Protein AF-A0A6S7A541-F1 (afdb_monomer)

pLDDT: mean 91.24, std 14.79, range [43.16, 98.75]

Mean predicted aligned error: 5.97 Å

Secondary structure (DSSP, 8-state):
-PPPPPPPPPPTT----HHHHHTTTTPPPSS--TTT---SSTT-EEEE---GGGT-BTTBPPPTTSEEEE-HHHHHHHHT--S-HHHHHHHHHHHHHHHHHHHHHTT---HHHHHHHHH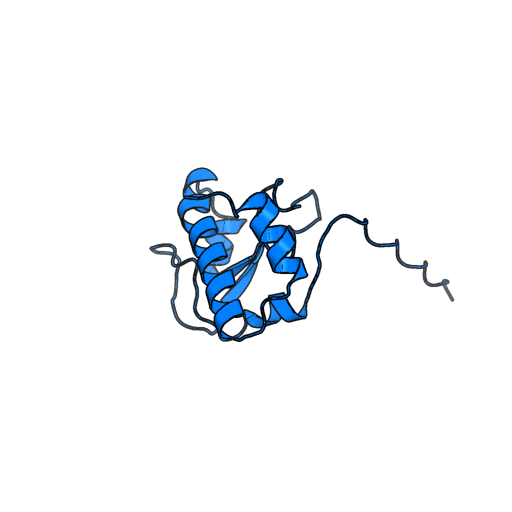HH-S--

Radius of gyration: 15.51 Å; Cα contacts (8 Å, |Δi|>4): 186; chains: 1; bounding box: 34×32×54 Å

Structure (mmCIF, N/CA/C/O backbone):
data_AF-A0A6S7A541-F1
#
_entry.id   AF-A0A6S7A541-F1
#
loop_
_atom_site.group_PDB
_atom_site.id
_atom_site.type_symbol
_atom_site.label_atom_id
_atom_site.label_alt_id
_atom_site.label_comp_id
_atom_site.label_asym_id
_atom_site.label_entity_id
_atom_site.label_seq_id
_atom_site.pdbx_PDB_ins_code
_atom_site.Cartn_x
_atom_site.Cartn_y
_atom_site.Cartn_z
_atom_site.occupancy
_atom_site.B_iso_or_equiv
_atom_site.auth_seq_id
_atom_site.auth_comp_id
_atom_site.auth_asym_id
_atom_site.auth_atom_id
_atom_site.pdbx_PDB_model_num
ATOM 1 N N . MET A 1 1 ? 13.546 0.084 40.409 1.00 46.03 1 MET A N 1
ATOM 2 C CA . MET A 1 1 ? 12.548 0.033 39.314 1.00 46.03 1 MET A CA 1
ATOM 3 C C . MET A 1 1 ? 12.782 1.226 38.393 1.00 46.03 1 MET A C 1
ATOM 5 O O . MET A 1 1 ? 12.751 2.350 38.874 1.00 46.03 1 MET A O 1
ATOM 9 N N . LYS A 1 2 ? 13.121 1.020 37.111 1.00 43.16 2 LYS A N 1
ATOM 10 C CA . LYS A 1 2 ? 13.367 2.139 36.182 1.00 43.16 2 LYS A CA 1
ATOM 11 C C . LYS A 1 2 ? 12.025 2.744 35.764 1.00 43.16 2 LYS A C 1
ATOM 13 O O . LYS A 1 2 ? 11.184 2.035 35.217 1.00 43.16 2 LYS A O 1
ATOM 18 N N . ALA A 1 3 ? 11.827 4.033 36.035 1.00 55.38 3 ALA A N 1
ATOM 19 C CA . ALA A 1 3 ? 10.635 4.766 35.626 1.00 55.38 3 ALA A CA 1
ATOM 20 C C . ALA A 1 3 ? 10.434 4.646 34.104 1.00 55.38 3 ALA A C 1
ATOM 22 O O . ALA A 1 3 ? 11.350 4.925 33.323 1.00 55.38 3 ALA A O 1
ATOM 23 N N . ARG A 1 4 ? 9.240 4.216 33.674 1.00 56.09 4 ARG A N 1
ATOM 24 C CA . ARG A 1 4 ? 8.859 4.210 32.256 1.00 56.09 4 ARG A CA 1
ATOM 25 C C . ARG A 1 4 ? 8.926 5.649 31.739 1.00 56.09 4 ARG A C 1
ATOM 27 O O . ARG A 1 4 ? 8.178 6.509 32.197 1.00 56.09 4 ARG A O 1
ATOM 34 N N . LYS A 1 5 ? 9.825 5.920 30.784 1.00 56.12 5 LYS A N 1
ATOM 35 C CA . LYS A 1 5 ? 9.851 7.197 30.058 1.00 56.12 5 LYS A CA 1
ATOM 36 C C . LYS A 1 5 ? 8.491 7.394 29.384 1.00 56.12 5 LYS A C 1
ATOM 38 O O . LYS A 1 5 ? 8.054 6.538 28.619 1.00 56.12 5 LYS A O 1
ATOM 43 N N . LYS A 1 6 ? 7.840 8.523 29.671 1.00 55.19 6 LYS A N 1
ATOM 44 C CA . LYS A 1 6 ? 6.611 8.969 29.003 1.00 55.19 6 LYS A CA 1
ATOM 45 C C . LYS A 1 6 ? 6.878 8.977 27.491 1.00 55.19 6 LYS A C 1
ATOM 47 O O . LYS A 1 6 ? 7.833 9.619 27.052 1.00 55.19 6 LYS A O 1
ATOM 52 N N . GLY A 1 7 ? 6.107 8.202 26.724 1.00 53.62 7 GLY A N 1
ATOM 53 C CA . GLY A 1 7 ? 6.281 8.084 25.273 1.00 53.62 7 GLY A CA 1
ATOM 54 C C . GLY A 1 7 ? 6.295 9.465 24.616 1.00 53.62 7 GLY A C 1
ATOM 55 O O . GLY A 1 7 ? 5.523 10.344 25.006 1.00 53.62 7 GLY A O 1
ATOM 56 N N . LYS A 1 8 ? 7.205 9.684 23.659 1.00 51.56 8 LYS A N 1
ATOM 57 C CA . LYS A 1 8 ? 7.233 10.926 22.872 1.00 51.56 8 LYS A CA 1
ATOM 58 C C . LYS A 1 8 ? 5.850 11.121 22.245 1.00 51.56 8 LYS A C 1
ATOM 60 O O . LYS A 1 8 ? 5.316 10.177 21.667 1.00 51.56 8 LYS A O 1
ATOM 65 N N . LYS A 1 9 ? 5.276 12.326 22.353 1.00 47.38 9 LYS A N 1
ATOM 66 C CA . LYS A 1 9 ? 4.053 12.668 21.610 1.00 47.38 9 LYS A CA 1
ATOM 67 C C . LYS A 1 9 ? 4.324 12.395 20.122 1.00 47.38 9 LYS A C 1
ATOM 69 O O . LYS A 1 9 ? 5.370 12.847 19.644 1.00 47.38 9 LYS A O 1
ATOM 74 N N . PRO A 1 10 ? 3.463 11.646 19.411 1.00 48.81 10 PRO A N 1
ATOM 75 C CA . PRO A 1 10 ? 3.668 11.409 17.991 1.00 48.81 10 PRO A CA 1
ATOM 76 C C . PRO A 1 10 ? 3.726 12.762 17.264 1.00 48.81 10 PRO A C 1
ATOM 78 O O . PRO A 1 10 ? 3.026 13.700 17.668 1.00 48.81 10 PRO A O 1
ATOM 81 N N . PRO A 1 11 ? 4.590 12.914 16.245 1.00 49.56 11 PRO A N 1
ATOM 82 C CA . PRO A 1 11 ? 4.615 14.133 15.454 1.00 49.56 11 PRO A CA 1
ATOM 83 C C . PRO A 1 11 ? 3.221 14.370 14.868 1.00 49.56 11 PRO A C 1
ATOM 85 O O . PRO A 1 11 ? 2.571 13.440 14.395 1.00 49.56 11 PRO A O 1
ATOM 88 N N . LYS A 1 12 ? 2.768 15.625 14.912 1.00 54.12 12 LYS A N 1
ATOM 89 C CA . LYS A 1 12 ? 1.423 16.087 14.520 1.00 54.12 12 LYS A CA 1
ATOM 90 C C . LYS A 1 12 ? 1.050 15.853 13.041 1.00 54.12 12 LYS A C 1
ATOM 92 O O . LYS A 1 12 ? 0.044 16.381 12.594 1.00 54.12 12 LYS A O 1
ATOM 97 N N . THR A 1 13 ? 1.844 15.119 12.266 1.00 69.12 13 THR A N 1
ATOM 98 C CA . THR A 1 13 ? 1.835 15.203 10.800 1.00 69.12 13 THR A CA 1
ATOM 99 C C . THR A 1 13 ? 1.684 13.869 10.079 1.00 69.12 13 THR A C 1
ATOM 101 O O . THR A 1 13 ? 1.762 13.862 8.858 1.00 69.12 13 THR A O 1
ATOM 104 N N . VAL A 1 14 ? 1.458 12.742 10.772 1.00 85.06 14 VAL A N 1
ATOM 105 C CA . VAL A 1 14 ? 1.312 11.435 10.105 1.00 85.06 14 VAL A CA 1
ATOM 106 C C . VAL A 1 14 ? 0.067 10.679 10.573 1.00 85.06 14 VAL A C 1
ATOM 108 O O . VAL A 1 14 ? 0.061 10.120 11.663 1.00 85.06 14 VAL A O 1
ATOM 111 N N . TYR A 1 15 ? -0.971 10.654 9.727 1.00 94.00 15 TYR A N 1
ATOM 112 C CA . TYR A 1 15 ? -2.178 9.828 9.886 1.00 94.00 15 TYR A CA 1
ATOM 113 C C . TYR A 1 15 ? -1.848 8.349 10.129 1.00 94.00 15 TYR A C 1
ATOM 115 O O . TYR A 1 15 ? -1.136 7.733 9.324 1.00 94.00 15 TYR A O 1
ATOM 123 N N . ARG A 1 16 ? -2.391 7.796 11.222 1.00 95.25 16 ARG A N 1
ATOM 124 C CA . ARG A 1 16 ? -2.255 6.390 11.616 1.00 95.25 16 ARG A CA 1
ATOM 125 C C . ARG A 1 16 ? -3.598 5.776 11.959 1.00 95.25 16 ARG A C 1
ATOM 127 O O . ARG A 1 16 ? -4.361 6.362 12.720 1.00 95.25 16 ARG A O 1
ATOM 134 N N . ASN A 1 17 ? -3.851 4.588 11.432 1.00 97.38 17 ASN A N 1
ATOM 135 C CA . ASN A 1 17 ? -5.068 3.830 11.638 1.00 97.38 17 ASN A CA 1
ATOM 136 C C . ASN A 1 17 ? -4.779 2.339 11.428 1.00 97.38 17 ASN A C 1
ATOM 138 O O . ASN A 1 17 ? -4.801 1.851 10.303 1.00 97.38 17 ASN A O 1
ATOM 142 N N . GLN A 1 18 ? -4.523 1.617 12.521 1.00 97.69 18 GLN A N 1
ATOM 143 C CA . GLN A 1 18 ? -4.224 0.185 12.454 1.00 97.69 18 GLN A CA 1
ATOM 144 C C . GLN A 1 18 ? -5.401 -0.614 11.881 1.00 97.69 18 GLN A C 1
ATOM 146 O O . GLN A 1 18 ? -5.188 -1.449 11.013 1.00 97.69 18 GLN A O 1
ATOM 151 N N . ALA A 1 19 ? -6.637 -0.275 12.262 1.00 98.12 19 ALA A N 1
ATOM 152 C CA . ALA A 1 19 ? -7.828 -0.957 11.764 1.00 98.12 19 ALA A CA 1
ATOM 153 C C . ALA A 1 19 ? -7.981 -0.842 10.240 1.00 98.12 19 ALA A C 1
ATOM 155 O O . ALA A 1 19 ? -8.533 -1.744 9.628 1.00 98.12 19 ALA A O 1
ATOM 156 N N . LEU A 1 20 ? -7.484 0.240 9.626 1.00 98.19 20 LEU A N 1
ATOM 157 C CA . LEU A 1 20 ? -7.434 0.394 8.169 1.00 98.19 20 LEU A CA 1
ATOM 158 C C . LEU A 1 20 ? -6.399 -0.540 7.524 1.00 98.19 20 LEU A C 1
ATOM 160 O O . LEU A 1 20 ? -6.652 -1.073 6.448 1.00 98.19 20 LEU A O 1
ATOM 164 N N . LEU A 1 21 ? -5.247 -0.738 8.175 1.00 98.62 21 LEU A N 1
ATOM 165 C CA . LEU A 1 21 ? -4.197 -1.647 7.703 1.00 98.62 21 LEU A CA 1
ATOM 166 C C . LEU A 1 21 ? -4.638 -3.112 7.796 1.00 98.62 21 LEU A C 1
ATOM 168 O O . LEU A 1 21 ? -4.366 -3.890 6.884 1.00 98.62 21 LEU A O 1
ATOM 172 N N . ASP A 1 22 ? -5.340 -3.458 8.875 1.00 98.62 22 ASP A N 1
ATOM 173 C CA . ASP A 1 22 ? -5.815 -4.817 9.152 1.00 98.62 22 ASP A CA 1
ATOM 174 C C . ASP A 1 22 ? -6.848 -5.292 8.112 1.00 98.62 22 ASP A C 1
ATOM 176 O O . ASP A 1 22 ? -7.015 -6.490 7.913 1.00 98.62 22 ASP A O 1
ATOM 180 N N . LEU A 1 23 ? -7.495 -4.374 7.377 1.00 98.62 23 LEU A N 1
ATOM 181 C CA . LEU A 1 23 ? -8.425 -4.723 6.293 1.00 98.62 23 LEU A CA 1
ATOM 182 C C . LEU A 1 23 ? -7.772 -5.447 5.116 1.00 98.62 23 LEU A C 1
ATOM 184 O O . LEU A 1 23 ? -8.494 -5.966 4.276 1.00 98.62 23 LEU A O 1
ATOM 188 N N . ALA A 1 24 ? -6.443 -5.443 5.013 1.00 98.50 24 ALA A N 1
ATOM 189 C CA . ALA A 1 24 ? -5.756 -6.145 3.938 1.00 98.50 24 ALA A CA 1
ATOM 190 C C . ALA A 1 24 ? -5.763 -7.672 4.119 1.00 98.50 24 ALA A C 1
ATOM 192 O O . ALA A 1 24 ? -5.603 -8.400 3.139 1.00 98.50 24 ALA A O 1
ATOM 193 N N . GLU A 1 25 ? -5.912 -8.157 5.355 1.00 98.06 25 GLU A N 1
ATOM 194 C CA . GLU A 1 25 ? -5.898 -9.588 5.644 1.00 98.06 25 GLU A CA 1
ATOM 195 C C . GLU A 1 25 ? -7.120 -10.272 5.018 1.00 98.06 25 GLU A C 1
ATOM 197 O O . GLU A 1 25 ? -8.259 -9.857 5.223 1.00 98.06 25 GLU A O 1
ATOM 202 N N . GLY A 1 26 ? -6.876 -11.320 4.227 1.00 97.38 26 GLY A N 1
ATOM 203 C CA . GLY A 1 26 ? -7.930 -12.043 3.512 1.00 97.38 26 GLY A CA 1
ATOM 204 C C . GLY A 1 26 ? -8.446 -11.348 2.246 1.00 97.38 26 GLY A C 1
ATOM 205 O O . GLY A 1 26 ? -9.327 -11.894 1.585 1.00 97.38 26 GLY A O 1
ATOM 206 N N . GLU A 1 27 ? -7.896 -10.194 1.862 1.00 98.12 27 GLU A N 1
ATOM 207 C CA . GLU A 1 27 ? -8.279 -9.493 0.634 1.00 98.12 27 GLU A CA 1
ATOM 208 C C . GLU A 1 27 ? -7.436 -9.902 -0.577 1.00 98.12 27 GLU A C 1
ATOM 210 O O . GLU A 1 27 ? -6.323 -10.423 -0.477 1.00 98.12 27 GLU A O 1
ATOM 215 N N . GLU A 1 28 ? -7.957 -9.632 -1.771 1.00 97.69 28 GLU A N 1
ATOM 216 C CA . GLU A 1 28 ? -7.222 -9.857 -3.014 1.00 97.69 28 GLU A CA 1
ATOM 217 C C . GLU A 1 28 ? -6.047 -8.880 -3.168 1.00 97.69 28 GLU A C 1
ATOM 219 O O . GLU A 1 28 ? -6.127 -7.698 -2.827 1.00 97.69 28 GLU A O 1
ATOM 224 N N . CYS A 1 29 ? -4.965 -9.337 -3.803 1.00 98.31 29 CYS A N 1
ATOM 225 C CA . CYS A 1 29 ? -3.885 -8.450 -4.230 1.00 98.31 29 CYS A CA 1
ATOM 226 C C . CYS A 1 29 ? -4.368 -7.473 -5.322 1.00 98.31 29 CYS A C 1
ATOM 228 O O . CYS A 1 29 ? -4.741 -7.875 -6.431 1.00 98.31 29 CYS A O 1
ATOM 230 N N . LEU A 1 30 ? -4.286 -6.172 -5.039 1.00 98.50 30 LEU A N 1
ATOM 231 C CA . LEU A 1 30 ? -4.675 -5.091 -5.952 1.00 98.50 30 LEU A CA 1
ATOM 232 C C . LEU A 1 30 ? -3.482 -4.465 -6.691 1.00 98.50 30 LEU A C 1
ATOM 234 O O . LEU A 1 30 ? -3.683 -3.697 -7.627 1.00 98.50 30 LEU A O 1
ATOM 238 N N . LEU A 1 31 ? -2.245 -4.833 -6.332 1.00 98.38 31 LEU A N 1
ATOM 239 C CA . LEU A 1 31 ? -1.034 -4.435 -7.064 1.00 98.38 31 LEU A CA 1
ATOM 240 C C . LEU A 1 31 ? -0.853 -5.191 -8.390 1.00 98.38 31 LEU A C 1
ATOM 242 O O . LEU A 1 31 ? -0.390 -4.607 -9.366 1.00 98.38 31 LEU A O 1
ATOM 246 N N . ARG A 1 32 ? -1.188 -6.491 -8.420 1.00 97.50 32 ARG A N 1
ATOM 247 C CA . ARG A 1 32 ? -1.227 -7.351 -9.626 1.00 97.50 32 ARG A CA 1
ATOM 248 C C . ARG A 1 32 ? 0.010 -7.263 -10.535 1.00 97.50 32 ARG A C 1
ATOM 250 O O . ARG A 1 32 ? -0.096 -7.370 -11.753 1.00 97.50 32 ARG A O 1
ATOM 257 N N . VAL A 1 33 ? 1.194 -7.096 -9.942 1.00 98.31 33 VAL A N 1
ATOM 258 C CA . VAL A 1 33 ? 2.455 -6.966 -10.685 1.00 98.31 33 VAL A CA 1
ATOM 259 C C . VAL A 1 33 ? 2.746 -8.269 -11.448 1.00 98.31 33 VAL A C 1
ATOM 261 O O . VAL A 1 33 ? 2.889 -9.314 -10.803 1.00 98.31 33 VAL A O 1
ATOM 264 N N . PRO A 1 34 ? 2.880 -8.251 -12.787 1.00 97.50 34 PRO A N 1
ATOM 265 C CA . PRO A 1 34 ? 3.164 -9.446 -13.573 1.00 97.50 34 PRO A CA 1
ATOM 266 C C . PRO A 1 34 ? 4.434 -10.164 -13.109 1.00 97.50 34 PRO A C 1
ATOM 268 O O . PRO A 1 34 ? 5.441 -9.525 -12.799 1.00 97.50 34 PRO A O 1
ATOM 271 N N . ARG A 1 35 ? 4.395 -11.503 -13.098 1.00 95.56 35 ARG A N 1
ATOM 272 C CA . ARG A 1 35 ? 5.460 -12.418 -12.625 1.00 95.56 35 ARG A CA 1
ATOM 273 C C . ARG A 1 35 ? 5.752 -12.397 -11.120 1.00 95.56 35 ARG A C 1
ATOM 275 O O . ARG A 1 35 ? 6.429 -13.301 -10.649 1.00 95.56 35 ARG A O 1
ATOM 282 N N . TYR A 1 36 ? 5.267 -11.401 -10.380 1.00 97.56 36 TYR A N 1
ATOM 283 C CA . TYR A 1 36 ? 5.379 -11.359 -8.921 1.00 97.56 36 TYR A CA 1
ATOM 284 C C . TYR A 1 36 ? 4.075 -11.785 -8.260 1.00 97.56 36 TYR A C 1
ATOM 286 O O . TYR A 1 36 ? 4.096 -12.569 -7.323 1.00 97.56 36 TYR A O 1
ATOM 294 N N . CYS A 1 37 ? 2.938 -11.281 -8.740 1.00 97.94 37 CYS A N 1
ATOM 295 C CA . CYS A 1 37 ? 1.646 -11.552 -8.129 1.00 97.94 37 CYS A CA 1
ATOM 296 C C . CYS A 1 37 ? 1.352 -13.054 -8.110 1.00 97.94 37 CYS A C 1
ATOM 298 O O . CYS A 1 37 ? 1.252 -13.676 -9.165 1.00 97.94 37 CYS A O 1
ATOM 300 N N . GLN A 1 38 ? 1.169 -13.606 -6.912 1.00 93.88 38 GLN A N 1
ATOM 301 C CA . GLN A 1 38 ? 0.792 -15.009 -6.726 1.00 93.88 38 GLN A CA 1
ATOM 302 C C . GLN A 1 38 ? -0.726 -15.238 -6.760 1.00 93.88 38 GLN A C 1
ATOM 304 O O . GLN A 1 38 ? -1.179 -16.377 -6.726 1.00 93.88 38 GLN A O 1
ATOM 309 N N . GLY A 1 39 ? -1.518 -14.165 -6.842 1.00 90.12 39 GLY A N 1
ATOM 310 C CA . GLY A 1 39 ? -2.967 -14.247 -6.668 1.00 90.12 39 GLY A CA 1
ATOM 311 C C . GLY A 1 39 ? -3.353 -14.666 -5.245 1.00 90.12 39 GLY A C 1
ATOM 312 O O . GLY A 1 39 ? -2.547 -14.560 -4.319 1.00 90.12 39 GLY A O 1
ATOM 313 N N . GLY A 1 40 ? -4.602 -15.106 -5.084 1.00 88.62 40 GLY A N 1
ATOM 314 C CA . GLY A 1 40 ? -5.156 -15.510 -3.789 1.00 88.62 40 GLY A CA 1
ATOM 315 C C . GLY A 1 40 ? -5.283 -14.362 -2.779 1.00 88.62 40 GLY A C 1
ATOM 316 O O . GLY A 1 40 ? -5.177 -13.183 -3.130 1.00 88.62 40 GLY A O 1
ATOM 317 N N . THR A 1 41 ? -5.526 -14.739 -1.522 1.00 95.00 41 THR A N 1
ATOM 318 C CA . THR A 1 41 ? -5.854 -13.826 -0.410 1.00 95.00 41 THR A CA 1
ATOM 319 C C . THR A 1 41 ? -4.935 -13.974 0.807 1.00 95.00 41 THR A C 1
ATOM 321 O O . THR A 1 41 ? -4.837 -13.068 1.629 1.00 95.00 41 THR A O 1
ATOM 324 N N . ASP A 1 42 ? -4.205 -15.087 0.910 1.00 95.06 42 ASP A N 1
ATOM 325 C CA . ASP A 1 42 ? -3.573 -15.550 2.161 1.00 95.06 42 ASP A CA 1
ATOM 326 C C . ASP A 1 42 ? -2.399 -14.695 2.653 1.00 95.06 42 ASP A C 1
ATOM 328 O O . ASP A 1 42 ? -1.960 -14.810 3.792 1.00 95.06 42 ASP A O 1
ATOM 332 N N . THR A 1 43 ? -1.836 -13.859 1.782 1.00 97.38 43 THR A N 1
ATOM 333 C CA . THR A 1 43 ? -0.600 -13.103 2.064 1.00 97.38 43 THR A CA 1
ATOM 334 C C . THR A 1 43 ? -0.749 -11.609 1.823 1.00 97.38 43 THR A C 1
ATOM 336 O O . THR A 1 43 ? 0.254 -10.889 1.780 1.00 97.38 43 THR A O 1
ATOM 339 N N . THR A 1 44 ? -1.972 -11.150 1.564 1.00 98.38 44 THR A N 1
ATOM 340 C CA . THR A 1 44 ? -2.233 -9.746 1.277 1.00 98.38 44 THR A CA 1
ATOM 341 C C . THR A 1 44 ? -2.031 -8.916 2.534 1.00 98.38 44 THR A C 1
ATOM 343 O O . THR A 1 44 ? -2.531 -9.233 3.609 1.00 98.38 44 THR A O 1
ATOM 346 N N . VAL A 1 45 ? -1.254 -7.848 2.388 1.00 98.31 45 VAL A N 1
ATOM 347 C CA . VAL A 1 45 ? -0.964 -6.881 3.444 1.00 98.31 45 VAL A CA 1
ATOM 348 C C . VAL A 1 45 ? -1.180 -5.466 2.922 1.00 98.31 45 VAL A C 1
ATOM 350 O O . VAL A 1 45 ? -1.190 -5.220 1.713 1.00 98.31 45 VAL A O 1
ATOM 353 N N . ALA A 1 46 ? -1.331 -4.513 3.839 1.00 98.50 46 ALA A N 1
ATOM 354 C CA . ALA A 1 46 ? -1.342 -3.096 3.512 1.00 98.50 46 ALA A CA 1
ATOM 355 C C . ALA A 1 46 ? 0.092 -2.620 3.216 1.00 98.50 46 ALA A C 1
ATOM 357 O O . ALA A 1 46 ? 0.863 -2.310 4.127 1.00 98.50 46 ALA A O 1
ATOM 358 N N . CYS A 1 47 ? 0.463 -2.577 1.936 1.00 98.06 47 CYS A N 1
ATOM 359 C CA . CYS A 1 47 ? 1.759 -2.080 1.482 1.00 98.06 47 CYS A CA 1
ATOM 360 C C . CYS A 1 47 ? 1.768 -0.549 1.519 1.00 98.06 47 CYS A C 1
ATOM 362 O O . CYS A 1 47 ? 1.073 0.090 0.729 1.00 98.06 47 CYS A O 1
ATOM 364 N N . HIS A 1 48 ? 2.557 0.051 2.411 1.00 98.25 48 HIS A N 1
ATOM 365 C CA . HIS A 1 48 ? 2.718 1.506 2.465 1.00 98.25 48 HIS A CA 1
ATOM 366 C C . HIS A 1 48 ? 3.439 2.051 1.232 1.00 98.25 48 HIS A C 1
ATOM 368 O O . HIS A 1 48 ? 4.358 1.436 0.700 1.00 98.25 48 HIS A O 1
ATOM 374 N N . SER A 1 49 ? 3.076 3.267 0.832 1.00 97.62 49 SER A N 1
ATOM 375 C CA . SER A 1 49 ? 3.834 4.018 -0.164 1.00 97.62 49 SER A CA 1
ATOM 376 C C . SER A 1 49 ? 5.265 4.297 0.293 1.00 97.62 49 SER A C 1
ATOM 378 O O . SER A 1 49 ? 5.526 4.607 1.460 1.00 97.62 49 SER A O 1
ATOM 380 N N . ASN A 1 50 ? 6.188 4.281 -0.668 1.00 95.75 50 ASN A N 1
ATOM 381 C CA . ASN A 1 50 ? 7.577 4.697 -0.480 1.00 95.75 50 ASN A CA 1
ATOM 382 C C . ASN A 1 50 ? 7.837 6.157 -0.889 1.00 95.75 50 ASN A C 1
ATOM 384 O O . ASN A 1 50 ? 8.982 6.609 -0.858 1.00 95.75 50 ASN A O 1
ATOM 388 N N . LEU A 1 51 ? 6.798 6.916 -1.249 1.00 95.44 51 LEU A N 1
ATOM 389 C CA . LEU A 1 51 ? 6.936 8.305 -1.679 1.00 95.44 51 LEU A CA 1
ATOM 390 C C . LEU A 1 51 ? 6.989 9.284 -0.504 1.00 95.44 51 LEU A C 1
ATOM 392 O O . LEU A 1 51 ? 6.156 9.246 0.401 1.00 95.44 51 LEU A O 1
ATOM 396 N N . LEU A 1 52 ? 7.915 10.245 -0.576 1.00 93.75 52 LEU A N 1
ATOM 397 C CA . LEU A 1 52 ? 8.025 11.329 0.408 1.00 93.75 52 LEU A CA 1
ATOM 398 C C . LEU A 1 52 ? 6.736 12.158 0.514 1.00 93.75 52 LEU A C 1
ATOM 400 O O . LEU A 1 52 ? 6.340 12.521 1.618 1.00 93.75 52 LEU A O 1
ATOM 404 N N . ARG A 1 53 ? 6.050 12.408 -0.614 1.00 93.44 53 ARG A N 1
ATOM 405 C CA . ARG A 1 53 ? 4.787 13.171 -0.637 1.00 93.44 53 ARG A CA 1
ATOM 406 C C . ARG A 1 53 ? 3.671 12.514 0.178 1.0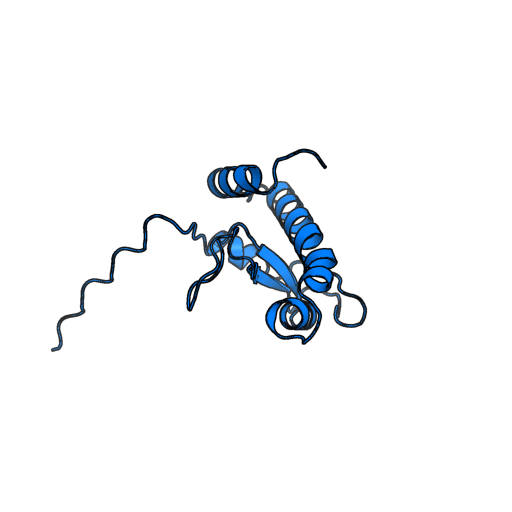0 93.44 53 ARG A C 1
ATOM 408 O O . ARG A 1 53 ? 2.811 13.214 0.687 1.00 93.44 53 ARG A O 1
ATOM 415 N N . ASP A 1 54 ? 3.727 11.192 0.346 1.00 95.62 54 ASP A N 1
ATOM 416 C CA . ASP A 1 54 ? 2.748 10.417 1.114 1.00 95.62 54 ASP A CA 1
ATOM 417 C C . ASP A 1 54 ? 3.121 10.339 2.609 1.00 95.62 54 ASP A C 1
ATOM 419 O O . ASP A 1 54 ? 2.581 9.525 3.358 1.00 95.62 54 ASP A O 1
ATOM 423 N N . GLY A 1 55 ? 4.081 11.151 3.065 1.00 93.50 55 GLY A N 1
ATOM 424 C CA . GLY A 1 55 ? 4.532 11.197 4.457 1.00 93.50 55 GLY A CA 1
ATOM 425 C C . GLY A 1 55 ? 5.613 10.169 4.809 1.00 93.50 55 GLY A C 1
ATOM 426 O O . GLY A 1 55 ? 5.928 9.994 5.989 1.00 93.50 55 GLY A O 1
ATOM 427 N N . LYS A 1 56 ? 6.200 9.476 3.818 1.00 92.56 56 LYS A N 1
ATOM 428 C CA . LYS A 1 56 ? 7.347 8.582 4.043 1.00 92.56 56 LYS A CA 1
ATOM 429 C C . LYS A 1 56 ? 8.546 9.385 4.556 1.00 92.56 56 LYS A C 1
ATOM 431 O O . LYS A 1 56 ? 8.858 10.456 4.047 1.00 92.56 56 LYS A O 1
ATOM 436 N N . GLY A 1 57 ? 9.282 8.823 5.516 1.00 89.69 57 GLY A N 1
ATOM 437 C CA . GLY A 1 57 ? 10.536 9.398 6.007 1.00 89.69 57 GLY A CA 1
ATOM 438 C C . GLY A 1 57 ? 11.547 8.342 6.449 1.00 89.69 57 GLY A C 1
ATOM 439 O O . GLY A 1 57 ? 11.286 7.133 6.405 1.00 89.69 57 GLY A O 1
ATOM 440 N N . LYS A 1 58 ? 12.725 8.782 6.904 1.00 89.50 58 LYS A N 1
ATOM 441 C CA . LYS A 1 58 ? 13.731 7.880 7.487 1.00 89.50 58 LYS A CA 1
ATOM 442 C C . LYS A 1 58 ? 13.184 7.274 8.784 1.00 89.50 58 LYS A C 1
ATOM 444 O O . LYS A 1 58 ? 12.902 8.000 9.729 1.00 89.50 58 LYS A O 1
ATOM 449 N N . GLY A 1 59 ? 13.014 5.950 8.813 1.00 87.94 59 GLY A N 1
ATOM 450 C CA . GLY A 1 59 ? 12.419 5.234 9.952 1.00 87.94 59 GLY A CA 1
ATOM 451 C C . GLY A 1 59 ? 10.919 5.487 10.159 1.00 87.94 59 GLY A C 1
ATOM 452 O O . GLY A 1 59 ? 10.380 5.111 11.194 1.00 87.94 59 GLY A O 1
ATOM 453 N N . ILE A 1 60 ? 10.245 6.127 9.198 1.00 90.19 60 ILE A N 1
ATOM 454 C CA . ILE A 1 60 ? 8.825 6.489 9.282 1.00 90.19 60 ILE A CA 1
ATOM 455 C C . ILE A 1 60 ? 8.118 5.945 8.036 1.00 90.19 60 ILE A C 1
ATOM 457 O O . ILE A 1 60 ? 8.599 6.125 6.913 1.00 90.19 60 ILE A O 1
ATOM 461 N N . LYS A 1 61 ? 7.002 5.237 8.226 1.00 92.19 61 LYS A N 1
ATOM 462 C CA . LYS A 1 61 ? 6.132 4.763 7.134 1.00 92.19 61 LYS A CA 1
ATOM 463 C C . LYS A 1 61 ? 5.344 5.936 6.532 1.00 92.19 61 LYS A C 1
ATOM 465 O O . LYS A 1 61 ? 5.161 6.936 7.216 1.00 92.19 61 LYS A O 1
ATOM 470 N N . ALA A 1 62 ? 4.837 5.819 5.308 1.00 96.38 62 ALA A N 1
ATOM 471 C CA . ALA A 1 62 ? 3.847 6.770 4.784 1.00 96.38 62 ALA A CA 1
ATOM 472 C C . ALA A 1 62 ? 2.569 6.791 5.645 1.00 96.38 62 ALA A C 1
ATOM 474 O O . ALA A 1 62 ? 2.434 5.984 6.569 1.00 96.38 62 ALA A O 1
ATOM 475 N N . HIS A 1 63 ? 1.650 7.714 5.373 1.00 97.44 63 HIS A N 1
ATOM 476 C CA . HIS A 1 63 ? 0.319 7.718 5.975 1.00 97.44 63 HIS A CA 1
ATOM 477 C C . HIS A 1 63 ? -0.395 6.373 5.790 1.00 97.44 63 HIS A C 1
ATOM 479 O O . HIS A 1 63 ? -0.258 5.743 4.746 1.00 97.44 63 HIS A O 1
ATOM 485 N N . A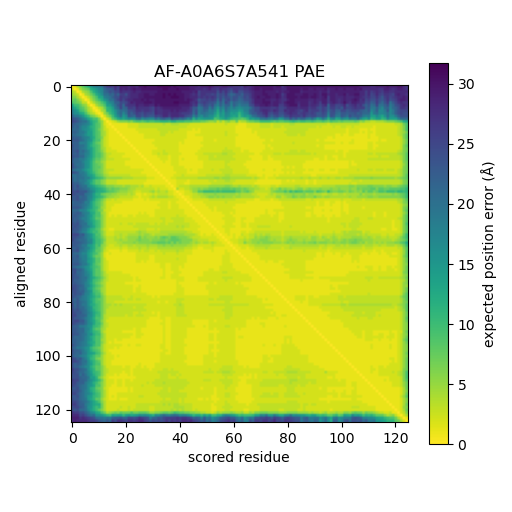SP A 1 64 ? -1.205 5.955 6.765 1.00 98.12 64 ASP A N 1
ATOM 486 C CA . ASP A 1 64 ? -1.927 4.673 6.665 1.00 98.12 64 ASP A CA 1
ATOM 487 C C . ASP A 1 64 ? -3.041 4.681 5.605 1.00 98.12 64 ASP A C 1
ATOM 489 O O . ASP A 1 64 ? -3.488 3.621 5.192 1.00 98.12 64 ASP A O 1
ATOM 493 N N . TRP A 1 65 ? -3.448 5.855 5.107 1.00 97.94 65 TRP A N 1
ATOM 494 C CA . TRP A 1 65 ? -4.319 5.960 3.931 1.00 97.94 65 TRP A CA 1
ATOM 495 C C . TRP A 1 65 ? -3.557 5.748 2.610 1.00 97.94 65 TRP A C 1
ATOM 497 O O . TRP A 1 65 ? -4.165 5.434 1.591 1.00 97.94 65 TRP A O 1
ATOM 507 N N . ALA A 1 66 ? -2.228 5.897 2.609 1.00 98.19 66 ALA A N 1
ATOM 508 C CA . ALA A 1 66 ? -1.372 5.754 1.433 1.00 98.19 66 ALA A CA 1
ATOM 509 C C . ALA A 1 66 ? -0.869 4.309 1.296 1.00 98.19 66 ALA A C 1
ATOM 511 O O . ALA A 1 66 ? 0.340 4.050 1.309 1.00 98.19 66 ALA A O 1
ATOM 512 N N . ILE A 1 67 ? -1.811 3.369 1.211 1.00 98.69 67 ILE A N 1
ATOM 513 C CA . ILE A 1 67 ? -1.550 1.930 1.146 1.00 98.69 67 ILE A CA 1
ATOM 514 C C . ILE A 1 67 ? -2.142 1.292 -0.110 1.00 98.69 67 ILE A C 1
ATOM 516 O O . ILE A 1 67 ? -3.182 1.714 -0.608 1.00 98.69 67 ILE A O 1
ATOM 520 N N . ALA A 1 68 ? -1.509 0.224 -0.582 1.00 98.69 68 ALA A N 1
ATOM 521 C CA . ALA A 1 68 ? -2.088 -0.690 -1.556 1.00 98.69 68 ALA A CA 1
ATOM 522 C C . ALA A 1 68 ? -2.192 -2.094 -0.950 1.00 98.69 68 ALA A C 1
ATOM 524 O O . ALA A 1 68 ? -1.243 -2.560 -0.323 1.00 98.69 68 ALA A O 1
ATOM 525 N N . PHE A 1 69 ? -3.308 -2.787 -1.157 1.00 98.75 69 PHE A N 1
ATOM 526 C CA . PHE A 1 69 ? -3.414 -4.208 -0.835 1.00 98.75 69 PHE A CA 1
ATOM 527 C C . PHE A 1 69 ? -2.526 -5.008 -1.787 1.00 98.75 69 PHE A C 1
ATOM 529 O O . PHE A 1 69 ? -2.714 -4.996 -3.009 1.00 98.75 69 PHE A O 1
ATOM 536 N N . GLY A 1 70 ? -1.527 -5.686 -1.229 1.00 98.44 70 GLY A N 1
ATOM 537 C CA . GLY A 1 70 ? -0.528 -6.418 -1.992 1.00 98.44 70 GLY A CA 1
ATOM 538 C C . GLY A 1 70 ? -0.148 -7.735 -1.337 1.00 98.44 70 GLY A C 1
ATOM 539 O O . GLY A 1 70 ? 0.178 -7.766 -0.156 1.00 98.44 70 GLY A O 1
ATOM 540 N N . CYS A 1 71 ? -0.136 -8.818 -2.118 1.00 98.44 71 CYS A N 1
ATOM 541 C CA . CYS A 1 71 ? 0.440 -10.094 -1.687 1.00 98.44 71 CYS A CA 1
ATOM 542 C C . CYS A 1 71 ? 1.945 -9.961 -1.396 1.00 98.44 71 CYS A C 1
ATOM 544 O O . CYS A 1 71 ? 2.607 -9.070 -1.939 1.00 98.44 71 CYS A O 1
ATOM 546 N N . GLY A 1 72 ? 2.505 -10.885 -0.609 1.00 98.00 72 GLY A N 1
ATOM 547 C CA . GLY A 1 72 ? 3.920 -10.876 -0.204 1.00 98.00 72 GLY A CA 1
ATOM 548 C C . GLY A 1 72 ? 4.929 -10.599 -1.339 1.00 98.00 72 GLY A C 1
ATOM 549 O O . GLY A 1 72 ? 5.759 -9.698 -1.202 1.00 98.00 72 GLY A O 1
ATOM 550 N N . PRO A 1 73 ? 4.852 -11.285 -2.494 1.00 98.38 73 PRO A N 1
ATOM 551 C CA . PRO A 1 73 ? 5.727 -11.006 -3.634 1.00 98.38 73 PRO A CA 1
ATOM 552 C C . PRO A 1 73 ? 5.545 -9.617 -4.272 1.00 98.38 73 PRO A C 1
ATOM 554 O O . PRO A 1 73 ? 6.529 -8.976 -4.644 1.00 98.38 73 PRO A O 1
ATOM 557 N N . CYS A 1 74 ? 4.307 -9.120 -4.398 1.00 98.56 74 CYS A N 1
ATOM 558 C CA . CYS A 1 74 ? 4.061 -7.762 -4.901 1.00 98.56 74 CYS A CA 1
ATOM 559 C C . CYS A 1 74 ? 4.554 -6.705 -3.910 1.00 98.56 74 CYS A C 1
ATOM 561 O O . CYS A 1 74 ? 5.124 -5.699 -4.325 1.00 98.56 74 CYS A O 1
ATOM 563 N N . HIS A 1 75 ? 4.378 -6.953 -2.614 1.00 98.25 75 HIS A N 1
ATOM 564 C CA . HIS A 1 75 ? 4.929 -6.119 -1.556 1.00 98.25 75 HIS A CA 1
ATOM 565 C C . HIS A 1 75 ? 6.456 -6.024 -1.675 1.00 98.25 75 HIS A C 1
ATOM 567 O O . HIS A 1 75 ? 6.999 -4.922 -1.734 1.00 98.25 75 HIS A O 1
ATOM 573 N N . TRP A 1 76 ? 7.146 -7.161 -1.829 1.00 98.25 76 TRP A N 1
ATOM 574 C CA . TRP A 1 76 ? 8.591 -7.179 -2.073 1.00 98.25 76 TRP A CA 1
ATOM 575 C C . TRP A 1 76 ? 8.977 -6.414 -3.345 1.00 98.25 76 TRP A C 1
ATOM 577 O O . TRP A 1 76 ? 9.954 -5.662 -3.340 1.00 98.25 76 TRP A O 1
ATOM 587 N N . PHE A 1 77 ? 8.203 -6.554 -4.429 1.00 98.56 77 PHE A N 1
ATOM 588 C CA . PHE A 1 77 ? 8.455 -5.811 -5.662 1.00 98.56 77 PHE A CA 1
ATOM 589 C C . PHE A 1 77 ? 8.446 -4.295 -5.428 1.00 98.56 77 PHE A C 1
ATOM 591 O O . PHE A 1 77 ? 9.370 -3.603 -5.861 1.00 98.56 77 PHE A O 1
ATOM 598 N N . ILE A 1 78 ? 7.446 -3.780 -4.713 1.00 98.25 78 ILE A N 1
ATOM 599 C CA . ILE A 1 78 ? 7.339 -2.350 -4.411 1.00 98.25 78 ILE A CA 1
ATOM 600 C C . ILE A 1 78 ? 8.473 -1.893 -3.484 1.00 98.25 78 ILE A C 1
ATOM 602 O O . ILE A 1 78 ? 9.164 -0.916 -3.792 1.00 98.25 78 ILE A O 1
ATOM 606 N N . ASP A 1 79 ? 8.733 -2.621 -2.401 1.00 96.12 79 ASP A N 1
ATOM 607 C CA . ASP A 1 79 ? 9.641 -2.155 -1.349 1.00 96.12 79 ASP A CA 1
ATOM 608 C C . ASP A 1 79 ? 11.118 -2.395 -1.650 1.00 96.12 79 ASP A C 1
ATOM 610 O O . ASP A 1 79 ? 11.954 -1.536 -1.372 1.00 96.12 79 ASP A O 1
ATOM 614 N N . GLN A 1 80 ? 11.456 -3.548 -2.226 1.00 96.88 80 GLN A N 1
ATOM 615 C CA . GLN A 1 80 ? 12.826 -4.066 -2.193 1.00 96.88 80 GLN A CA 1
ATOM 616 C C . GLN A 1 80 ? 13.415 -4.373 -3.566 1.00 96.88 80 GLN A C 1
ATOM 618 O O . GLN A 1 80 ? 14.637 -4.427 -3.693 1.00 96.88 80 GLN A O 1
ATOM 623 N N . SER A 1 81 ? 12.593 -4.561 -4.604 1.00 97.88 81 SER A N 1
ATOM 624 C CA . SER A 1 81 ? 13.136 -4.890 -5.927 1.00 97.88 81 SER A CA 1
ATOM 625 C C . SER A 1 81 ? 14.024 -3.770 -6.494 1.00 97.88 81 SER A C 1
ATOM 627 O O . SER A 1 81 ? 13.815 -2.595 -6.165 1.00 97.88 81 SER A O 1
ATOM 629 N N . PRO A 1 82 ? 14.961 -4.102 -7.403 1.00 97.75 82 PRO A N 1
ATOM 630 C CA . PRO A 1 82 ? 15.799 -3.117 -8.086 1.00 97.75 82 PRO A CA 1
ATOM 631 C C . PRO A 1 82 ? 15.063 -2.359 -9.204 1.00 97.75 82 PRO A C 1
ATOM 633 O O . PRO A 1 82 ? 15.689 -1.580 -9.919 1.00 97.75 82 PRO A O 1
ATOM 636 N N . ALA A 1 83 ? 13.758 -2.594 -9.398 1.00 98.00 83 ALA A N 1
ATOM 637 C CA . ALA A 1 83 ? 12.987 -1.909 -10.429 1.00 98.00 83 ALA A CA 1
ATOM 638 C C . ALA A 1 83 ? 13.024 -0.379 -10.220 1.00 98.00 83 ALA A C 1
ATOM 640 O O . ALA A 1 83 ? 12.940 0.080 -9.073 1.00 98.00 83 ALA A O 1
ATOM 641 N N . PRO A 1 84 ? 13.108 0.424 -11.296 1.00 98.00 84 PRO A N 1
ATOM 642 C CA . PRO A 1 84 ? 13.044 1.877 -11.193 1.00 98.00 84 PRO A CA 1
ATOM 643 C C . PRO A 1 84 ? 11.773 2.345 -10.481 1.00 98.00 84 PRO A C 1
ATOM 645 O O . PRO A 1 84 ? 10.710 1.733 -10.616 1.00 98.00 84 PRO A O 1
ATOM 648 N N . LEU A 1 85 ? 11.863 3.467 -9.759 1.00 96.62 85 LEU A N 1
ATOM 649 C CA . LEU A 1 85 ? 10.720 4.039 -9.041 1.00 96.62 85 LEU A CA 1
ATOM 650 C C . LEU A 1 85 ? 9.517 4.244 -9.968 1.00 96.62 85 LEU A C 1
ATOM 652 O O . LEU A 1 85 ? 8.409 3.860 -9.617 1.00 96.62 85 LEU A O 1
ATOM 656 N N . GLU A 1 86 ? 9.741 4.788 -11.162 1.00 97.50 86 GLU A N 1
ATOM 657 C CA . GLU A 1 86 ? 8.692 5.003 -12.162 1.00 97.50 86 GLU A CA 1
ATOM 658 C C . GLU A 1 86 ? 7.932 3.710 -12.487 1.00 97.50 86 GLU A C 1
ATOM 660 O O . GLU A 1 86 ? 6.705 3.682 -12.423 1.00 97.50 86 GLU A O 1
ATOM 665 N N . GLN A 1 87 ? 8.650 2.606 -12.711 1.00 98.25 87 GLN A N 1
ATOM 666 C CA . GLN A 1 87 ? 8.039 1.301 -12.958 1.00 98.25 87 GLN A CA 1
ATOM 667 C C . GLN A 1 87 ? 7.271 0.780 -11.739 1.00 98.25 87 GLN A C 1
ATOM 669 O O . GLN A 1 87 ? 6.225 0.162 -11.885 1.00 98.25 87 GLN A O 1
ATOM 674 N N . LYS A 1 88 ? 7.758 1.011 -10.519 1.00 98.44 88 LYS A N 1
ATOM 675 C CA . LYS A 1 88 ? 7.010 0.631 -9.311 1.00 98.44 88 LYS A CA 1
ATOM 676 C C . LYS A 1 88 ? 5.703 1.420 -9.200 1.00 98.44 88 LYS A C 1
ATOM 678 O O . LYS A 1 88 ? 4.679 0.866 -8.801 1.00 98.44 88 LYS A O 1
ATOM 683 N N . LEU A 1 89 ? 5.720 2.694 -9.591 1.00 98.06 89 LEU A N 1
ATOM 684 C CA . LEU A 1 89 ? 4.561 3.583 -9.519 1.00 98.06 89 LEU A CA 1
ATOM 685 C C . LEU A 1 89 ? 3.459 3.242 -10.523 1.00 98.06 89 LEU A C 1
ATOM 687 O O . LEU A 1 89 ? 2.292 3.462 -10.191 1.00 98.06 89 LEU A O 1
ATOM 691 N N . THR A 1 90 ? 3.783 2.646 -11.678 1.00 98.38 90 THR A N 1
ATOM 692 C CA . THR A 1 90 ? 2.754 2.167 -12.622 1.00 98.38 90 THR A CA 1
ATOM 693 C C . THR A 1 90 ? 1.861 1.082 -12.018 1.00 98.38 90 THR A C 1
ATOM 695 O O . THR A 1 90 ? 0.724 0.937 -12.452 1.00 98.38 90 THR A O 1
ATOM 698 N N . TYR A 1 91 ? 2.326 0.370 -10.985 1.00 98.50 91 TYR A N 1
ATOM 699 C CA . TYR A 1 91 ? 1.527 -0.609 -10.241 1.00 98.50 91 TYR A CA 1
ATOM 700 C C . TYR A 1 91 ? 1.003 -0.057 -8.916 1.00 98.50 91 TYR A C 1
ATOM 702 O O . TYR A 1 91 ? -0.160 -0.266 -8.568 1.00 98.50 91 TYR A O 1
ATOM 710 N N . PHE A 1 92 ? 1.841 0.670 -8.174 1.00 98.62 92 PHE A N 1
ATOM 711 C CA . PHE A 1 92 ? 1.476 1.148 -6.845 1.00 98.62 92 PHE A CA 1
ATOM 712 C C . PHE A 1 92 ? 0.325 2.155 -6.878 1.00 98.62 92 PHE A C 1
ATOM 714 O O . PHE A 1 92 ? -0.610 2.030 -6.094 1.00 98.62 92 PHE A O 1
ATOM 721 N N . ILE A 1 93 ? 0.354 3.137 -7.787 1.00 98.25 93 ILE A N 1
ATOM 722 C CA . ILE A 1 93 ? -0.666 4.193 -7.818 1.00 98.25 93 ILE A CA 1
ATOM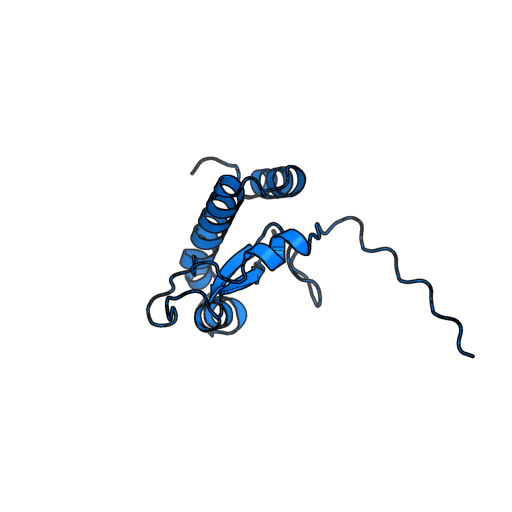 723 C C . ILE A 1 93 ? -2.051 3.643 -8.206 1.00 98.25 93 ILE A C 1
ATOM 725 O O . ILE A 1 93 ? -3.020 3.954 -7.507 1.00 98.25 93 ILE A O 1
ATOM 729 N N . PRO A 1 94 ? -2.196 2.791 -9.240 1.00 98.50 94 PRO A N 1
ATOM 730 C CA . PRO A 1 94 ? -3.459 2.094 -9.479 1.00 98.50 94 PRO A CA 1
ATOM 731 C C . PRO A 1 94 ? -3.877 1.194 -8.310 1.00 98.50 94 PRO A C 1
ATOM 733 O O . PRO A 1 94 ? -5.042 1.223 -7.919 1.00 98.50 94 PRO A O 1
ATOM 736 N N . GLY A 1 95 ? -2.940 0.456 -7.703 1.00 98.50 95 GLY A N 1
ATOM 737 C CA . GLY A 1 95 ? -3.221 -0.400 -6.547 1.00 98.50 95 GLY A CA 1
ATOM 738 C C . GLY A 1 95 ? -3.748 0.377 -5.337 1.00 98.50 95 GLY A C 1
ATOM 739 O O . GLY A 1 95 ? -4.736 -0.034 -4.733 1.00 98.50 95 GLY A O 1
ATOM 740 N N . LEU A 1 96 ? -3.161 1.537 -5.028 1.00 98.69 96 LEU A N 1
ATOM 741 C CA . LEU A 1 96 ? -3.629 2.472 -3.998 1.00 98.69 96 LEU A CA 1
ATOM 742 C C . LEU A 1 96 ? -5.079 2.908 -4.260 1.00 98.69 96 LEU A C 1
ATOM 744 O O . LEU A 1 96 ? -5.923 2.874 -3.365 1.00 98.69 96 LEU A O 1
ATOM 748 N N . ARG A 1 97 ? -5.394 3.273 -5.506 1.00 98.44 97 ARG A N 1
ATOM 749 C CA . ARG A 1 97 ? -6.745 3.701 -5.907 1.00 98.44 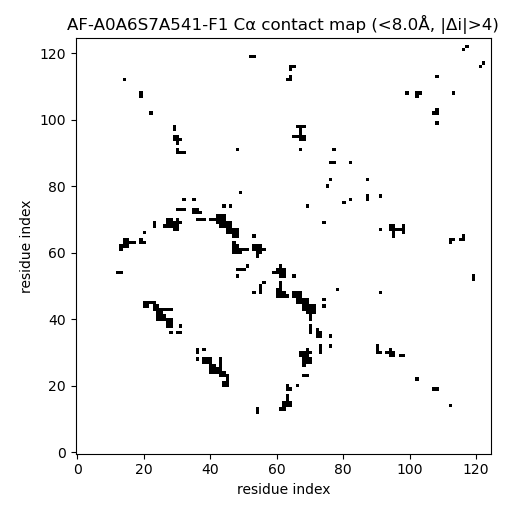97 ARG A CA 1
ATOM 750 C C . ARG A 1 97 ? -7.766 2.583 -5.775 1.00 98.44 97 ARG A C 1
ATOM 752 O O . ARG A 1 97 ? -8.837 2.799 -5.213 1.00 98.44 97 ARG A O 1
ATOM 759 N N . LEU A 1 98 ? -7.428 1.394 -6.268 1.00 98.62 98 LEU A N 1
ATOM 760 C CA . LEU A 1 98 ? -8.276 0.212 -6.143 1.00 98.62 98 LEU A CA 1
ATOM 761 C C . LEU A 1 98 ? -8.488 -0.158 -4.674 1.00 98.62 98 LEU A C 1
ATOM 763 O O . LEU A 1 98 ? -9.602 -0.496 -4.295 1.00 98.62 98 LEU A O 1
ATOM 767 N N . THR A 1 99 ? -7.455 -0.028 -3.842 1.00 98.69 99 THR A N 1
ATOM 768 C CA . THR A 1 99 ? -7.530 -0.286 -2.396 1.00 98.69 99 THR A CA 1
ATOM 769 C C . THR A 1 99 ? -8.498 0.672 -1.719 1.00 98.69 99 THR A C 1
ATOM 771 O O . THR A 1 99 ? -9.410 0.232 -1.024 1.00 98.69 99 THR A O 1
ATOM 774 N N . ARG A 1 100 ? -8.388 1.975 -2.003 1.00 98.62 100 ARG A N 1
ATOM 775 C CA . ARG A 1 100 ? -9.367 2.968 -1.547 1.00 98.62 100 ARG A CA 1
ATOM 776 C C . ARG A 1 100 ? -10.791 2.587 -1.966 1.00 98.62 100 ARG A C 1
ATOM 778 O O . ARG A 1 100 ? -11.682 2.569 -1.124 1.00 98.62 100 ARG A O 1
ATOM 785 N N . LEU A 1 101 ? -11.016 2.259 -3.242 1.00 98.62 101 LEU A N 1
ATOM 786 C CA . LEU A 1 101 ? -12.347 1.879 -3.739 1.00 98.62 101 LEU A CA 1
ATOM 787 C C . LEU A 1 101 ? -12.880 0.603 -3.072 1.00 98.62 101 LEU A C 1
ATOM 789 O O . LEU A 1 101 ? -14.052 0.560 -2.704 1.00 98.62 101 LEU A O 1
ATOM 793 N N . ARG A 1 102 ? -12.027 -0.406 -2.866 1.00 98.50 102 ARG A N 1
ATOM 794 C CA . ARG A 1 102 ? -12.378 -1.646 -2.161 1.00 98.50 102 ARG A CA 1
ATOM 795 C C . ARG A 1 102 ? -12.822 -1.349 -0.728 1.00 98.50 102 ARG A C 1
ATOM 797 O O . ARG A 1 102 ? -13.870 -1.828 -0.309 1.00 98.50 102 ARG A O 1
ATOM 804 N N . ILE A 1 103 ? -12.083 -0.511 -0.006 1.00 98.62 103 ILE A N 1
ATOM 805 C CA .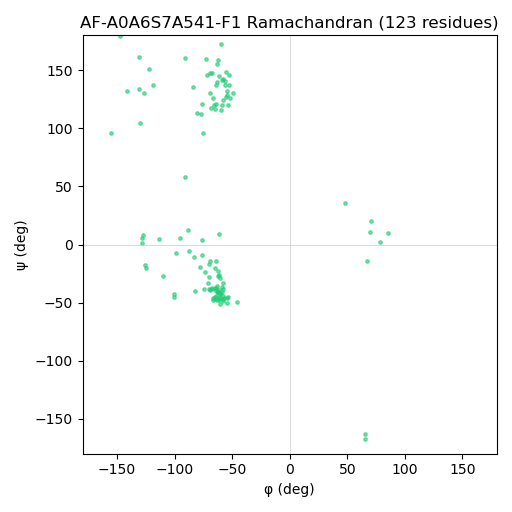 ILE A 1 103 ? -12.402 -0.160 1.384 1.00 98.62 103 ILE A CA 1
ATOM 806 C C . ILE A 1 103 ? -13.653 0.739 1.472 1.00 98.62 103 ILE A C 1
ATOM 808 O O . ILE A 1 103 ? -14.443 0.606 2.410 1.00 98.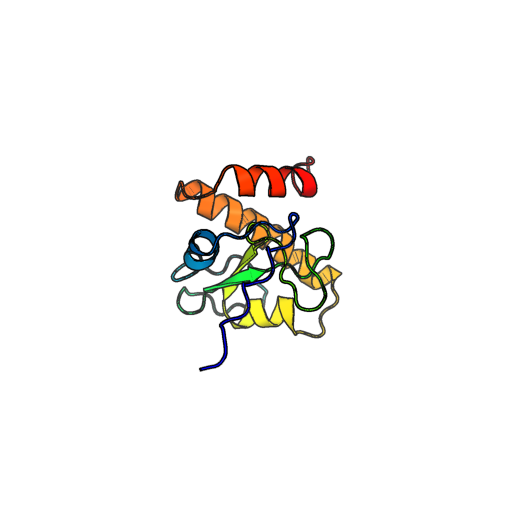62 103 ILE A O 1
ATOM 812 N N . ILE A 1 104 ? -13.887 1.614 0.484 1.00 98.56 104 ILE A N 1
ATOM 813 C CA . ILE A 1 104 ? -15.151 2.363 0.350 1.00 98.56 104 ILE A CA 1
ATOM 814 C C . ILE A 1 104 ? -16.321 1.396 0.157 1.00 98.56 104 ILE A C 1
ATOM 816 O O . ILE A 1 104 ? -17.335 1.539 0.835 1.00 98.56 104 ILE A O 1
ATOM 820 N N . ALA A 1 105 ? -16.177 0.389 -0.709 1.00 98.50 105 ALA A N 1
ATOM 821 C CA . ALA A 1 105 ? -17.214 -0.616 -0.938 1.00 98.50 105 ALA A CA 1
ATOM 822 C C . ALA A 1 105 ? -17.530 -1.446 0.321 1.00 98.50 105 ALA A C 1
ATOM 824 O O . ALA A 1 105 ? -18.661 -1.889 0.494 1.00 98.50 105 ALA A O 1
ATOM 825 N N . MET A 1 106 ? -16.567 -1.607 1.234 1.00 98.06 106 MET A N 1
ATOM 826 C CA . MET A 1 106 ? -16.793 -2.207 2.557 1.00 98.06 106 MET A CA 1
ATOM 827 C C . MET A 1 106 ? -17.492 -1.267 3.554 1.00 98.06 106 MET A C 1
ATOM 829 O O . MET A 1 106 ? -17.818 -1.696 4.658 1.00 98.06 106 MET A O 1
ATOM 833 N N . GLY A 1 107 ? -17.654 0.019 3.226 1.00 98.31 107 GLY A N 1
ATOM 834 C CA . GLY A 1 107 ? -18.139 1.045 4.154 1.00 98.31 107 GLY A CA 1
ATOM 835 C C . GLY A 1 107 ? -17.136 1.404 5.256 1.00 98.31 107 GLY A C 1
ATOM 836 O O . GLY A 1 107 ? -17.530 1.925 6.296 1.00 98.31 107 GLY A O 1
ATOM 837 N N . LYS A 1 108 ? -15.844 1.107 5.060 1.00 98.38 108 LYS A N 1
ATOM 838 C CA . LYS A 1 108 ? -14.806 1.236 6.099 1.00 98.38 108 LYS A CA 1
ATOM 839 C C . LYS A 1 108 ? -13.765 2.319 5.814 1.00 98.38 108 LYS A C 1
ATOM 841 O O . LYS A 1 108 ? -12.805 2.433 6.569 1.00 98.38 108 LYS A O 1
ATOM 846 N N . TRP A 1 109 ? -13.923 3.104 4.745 1.00 98.12 109 TRP A N 1
ATOM 847 C CA . TRP A 1 109 ? -12.962 4.148 4.379 1.00 98.12 109 TRP A CA 1
ATOM 848 C C . TRP A 1 109 ? -13.182 5.413 5.222 1.00 98.12 109 TRP A C 1
ATOM 850 O O . TRP A 1 109 ? -14.224 6.054 5.080 1.00 98.12 109 TRP A O 1
ATOM 860 N N . PRO A 1 110 ? -12.244 5.791 6.110 1.00 97.94 110 PRO A N 1
ATOM 861 C CA . PRO A 1 110 ? -12.460 6.911 7.022 1.00 97.94 110 PRO A CA 1
ATOM 862 C C . PRO A 1 110 ? -12.430 8.265 6.305 1.00 97.94 110 PRO A C 1
ATOM 864 O O . PRO A 1 110 ? -11.604 8.493 5.424 1.00 97.94 110 PRO A O 1
ATOM 867 N N . GLU A 1 111 ? -13.240 9.220 6.761 1.00 96.94 111 GLU A N 1
ATOM 868 C CA . GLU A 1 111 ? -13.272 10.579 6.195 1.00 96.94 111 GLU A CA 1
ATOM 869 C C . GLU A 1 111 ? -11.903 11.286 6.276 1.00 96.94 111 GLU A C 1
ATOM 871 O O . GLU A 1 111 ? -11.493 11.999 5.364 1.00 96.94 111 GLU A O 1
ATOM 876 N N . GLU A 1 112 ? -11.141 11.068 7.350 1.00 95.50 112 GLU A N 1
ATOM 877 C CA . GLU A 1 112 ? -9.798 11.642 7.481 1.00 95.50 112 GLU A CA 1
ATOM 878 C C . GLU A 1 112 ? -8.804 11.054 6.465 1.00 95.50 112 GLU A C 1
ATOM 880 O O . GLU A 1 112 ? -7.990 11.794 5.907 1.00 95.50 112 GLU A O 1
ATOM 885 N N . ALA A 1 113 ? -8.907 9.750 6.181 1.00 96.75 113 ALA A N 1
ATOM 886 C CA . ALA A 1 113 ? -8.136 9.097 5.124 1.00 96.75 113 ALA A CA 1
ATOM 887 C C . ALA A 1 113 ? -8.507 9.673 3.751 1.00 96.75 113 ALA A C 1
ATOM 889 O O . ALA A 1 113 ? -7.626 9.959 2.941 1.00 96.75 113 ALA A O 1
ATOM 890 N N . GLU A 1 114 ? -9.800 9.919 3.525 1.00 97.38 114 GLU A N 1
ATOM 891 C CA . GLU A 1 114 ? -10.305 10.542 2.305 1.00 97.38 114 GLU A CA 1
ATOM 892 C C . GLU A 1 114 ? -9.751 11.951 2.094 1.00 97.38 114 GLU A C 1
ATOM 894 O O . GLU A 1 114 ? -9.247 12.248 1.014 1.00 97.38 114 GLU A O 1
ATOM 899 N N . ARG A 1 115 ? -9.768 12.805 3.125 1.00 96.12 115 ARG A N 1
ATOM 900 C CA . ARG A 1 115 ? -9.199 14.160 3.037 1.00 96.12 115 ARG A CA 1
ATOM 901 C C . ARG A 1 115 ? -7.716 14.132 2.660 1.00 96.12 115 ARG A C 1
ATOM 903 O O . ARG A 1 115 ? -7.294 14.896 1.794 1.00 96.12 115 ARG A O 1
ATOM 910 N N . GLY A 1 116 ? -6.937 13.240 3.281 1.00 94.19 116 GLY A N 1
ATOM 911 C CA . GLY A 1 116 ? -5.514 13.069 2.974 1.00 94.19 116 GLY A CA 1
ATOM 912 C C . GLY A 1 116 ? -5.273 12.580 1.545 1.00 94.19 116 GLY A C 1
ATOM 913 O O . GLY A 1 116 ? -4.441 13.141 0.833 1.00 94.19 116 GLY A O 1
ATOM 914 N N . TYR A 1 117 ? -6.052 11.589 1.107 1.00 96.69 117 TYR A N 1
ATOM 915 C CA . TYR A 1 117 ? -6.004 11.083 -0.259 1.00 96.69 117 TYR A CA 1
ATOM 916 C C . TYR A 1 117 ? -6.345 12.181 -1.278 1.00 96.69 117 TYR A C 1
ATOM 918 O O . TYR A 1 117 ? -5.572 12.409 -2.204 1.00 96.69 117 TYR A O 1
ATOM 926 N N . GLN A 1 118 ? -7.458 12.899 -1.104 1.00 96.19 118 GLN A N 1
ATOM 927 C CA . GLN A 1 118 ? -7.920 13.914 -2.058 1.00 96.19 118 GLN A CA 1
ATOM 928 C C . GLN A 1 118 ? -6.940 15.086 -2.194 1.00 96.19 118 GLN A C 1
ATOM 930 O O . GLN A 1 118 ? -6.722 15.573 -3.302 1.00 96.19 118 GLN A O 1
ATOM 935 N N . LEU A 1 119 ? -6.276 15.485 -1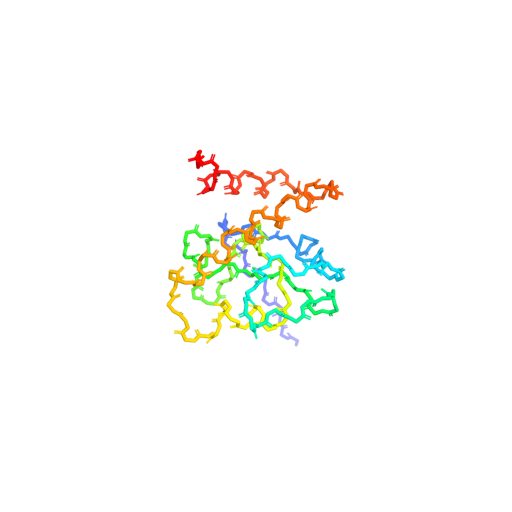.104 1.00 94.50 119 LEU A N 1
ATOM 936 C CA . LEU A 1 119 ? -5.263 16.543 -1.131 1.00 94.50 119 LEU A CA 1
ATOM 937 C C . LEU A 1 119 ? -4.101 16.240 -2.096 1.00 94.50 119 LEU A C 1
ATOM 939 O O . LEU A 1 119 ? -3.532 17.161 -2.676 1.00 94.50 119 LEU A O 1
ATOM 943 N N . LEU A 1 120 ? -3.739 14.963 -2.257 1.00 93.19 120 LEU A N 1
ATOM 944 C CA . LEU A 1 120 ? -2.567 14.542 -3.036 1.00 93.19 120 LEU A CA 1
ATOM 945 C C . LEU A 1 120 ? -2.920 13.833 -4.351 1.00 93.19 120 LEU A C 1
ATOM 947 O O . LEU A 1 120 ? -2.134 13.869 -5.296 1.00 93.19 120 LEU A O 1
ATOM 951 N N . TYR A 1 121 ? -4.087 13.195 -4.412 1.00 94.06 121 TYR A N 1
ATOM 952 C CA . TYR A 1 121 ? -4.519 12.314 -5.501 1.00 94.06 121 TYR A CA 1
ATOM 953 C C . TYR A 1 121 ? -5.901 12.665 -6.072 1.00 94.06 121 TYR A C 1
ATOM 955 O O . TYR A 1 121 ? -6.373 11.955 -6.960 1.00 94.06 121 TYR A O 1
ATOM 963 N N . GLY A 1 122 ? -6.550 13.720 -5.571 1.00 87.56 122 GLY A N 1
ATOM 964 C CA . GLY A 1 122 ? -7.909 14.122 -5.948 1.00 87.56 122 GLY A CA 1
ATOM 965 C C . GLY A 1 122 ? -8.036 14.969 -7.212 1.00 87.56 122 GLY A C 1
ATOM 966 O O . GLY A 1 122 ? -9.142 15.171 -7.705 1.00 87.56 122 GLY A O 1
ATOM 967 N N . GLY A 1 123 ? -6.921 15.467 -7.753 1.00 80.25 123 GLY A N 1
ATOM 968 C CA . GLY A 1 123 ? -6.918 16.170 -9.036 1.00 80.25 123 GLY A CA 1
ATOM 969 C C . GLY A 1 123 ? -7.334 15.240 -10.177 1.00 80.25 123 GLY A C 1
ATOM 970 O O . GLY A 1 123 ? -6.905 14.085 -10.214 1.00 80.25 123 GLY A O 1
ATOM 971 N N . ALA A 1 124 ? -8.179 15.747 -11.082 1.00 52.06 124 ALA A N 1
ATOM 972 C CA . ALA A 1 124 ? -8.677 15.016 -12.243 1.00 52.06 124 ALA A CA 1
ATOM 973 C C . ALA A 1 124 ? -7.528 14.349 -13.019 1.00 52.06 124 ALA A C 1
ATOM 975 O O . ALA A 1 124 ? -6.517 14.984 -13.322 1.00 52.06 124 ALA A O 1
ATOM 976 N N . GLN A 1 125 ? -7.710 13.062 -13.304 1.00 48.12 125 GLN A N 1
ATOM 977 C CA . GLN A 1 125 ? -6.984 12.344 -14.346 1.00 48.12 125 GLN A CA 1
ATOM 978 C C . GLN A 1 125 ? -7.803 12.378 -15.623 1.00 48.12 125 GLN A C 1
ATOM 980 O O . GLN A 1 125 ? -9.042 12.253 -15.490 1.00 48.12 125 GLN A O 1
#

Solvent-accessible surface area (backbone atoms only — not comparable to full-atom values): 7215 Å² total; per-residue (Å²): 134,83,80,80,75,78,76,77,78,75,72,97,78,64,62,79,48,67,76,65,40,59,61,18,58,72,29,63,42,47,35,67,39,83,97,40,47,82,67,66,26,94,52,16,33,54,36,61,43,86,45,60,92,48,52,25,50,93,98,40,69,22,21,53,66,41,27,20,25,16,27,57,52,33,37,43,50,65,76,67,46,89,67,55,69,71,67,42,44,72,31,46,55,57,5,27,53,50,34,51,52,52,34,45,75,69,74,65,58,50,71,70,42,48,54,58,46,42,77,78,65,55,67,88,128

Nearest PDB structures (foldseek):
  3g27-assembly1_A-2  TM=8.544E-01  e=9.515E-05  Escherichia coli K-12
  5zmm-assembly1_F  TM=5.742E-01  e=1.044E+00  Streptomyces coelicolor A3(2)
  5zmm-assembly1_D  TM=5.779E-01  e=1.435E+00  Streptomyces coelicolor A3(2)
  5zmm-assembly1_E  TM=5.775E-01  e=1.435E+00  Streptomy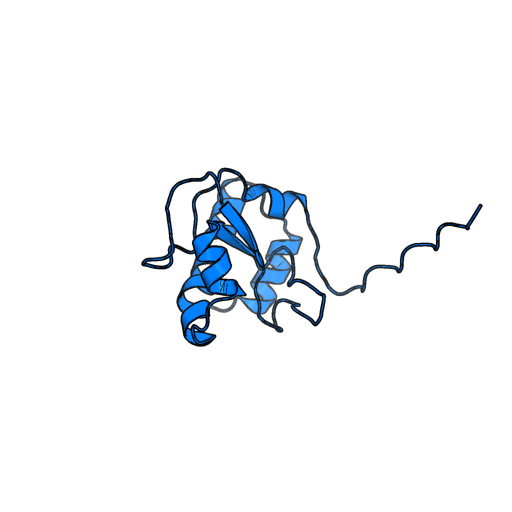ces coelicolor A3(2)
  5zmm-assembly1_B  TM=5.793E-01  e=1.852E+00  Streptomyces coelicolor A3(2)

InterPro domains:
  IPR010774 Putative nuclease YbcO [PF07102] (20-86)

Organism: NCBI:txid1389935

Sequence (125 aa):
MKARKKGKKPPKTVYRNQALLDLAEGEECLLRVPRYCQGGTDTTVACHSNLLRDGKGKGIKAHDWAIAFGCGPCHWFIDQSPAPLEQKLTYFIPGLRLTRLRIIAMGKWPEEAERGYQLLYGGAQ

Foldseek 3Di:
DDDDDDDDDPPPPAADDVVLFVVLQQDWFLLCPPPQAPTGRHAWTFQFACDVLQVDDDVDTGHSLRTFTHGPRLSCCLPPDPDDPVVSCVRSVRRSVVSQVVCVVVVNRDPVSVVSCCVVPVDDD